Protein AF-A0AAU1C3M6-F1 (afdb_monomer)

Sequence (113 aa):
MAHLALHQYLVANGRPVPRFLMLDQPTQPYYPSDMAKARGRLEDIPLDEDRVTVTHLFQLVQQVVTELAPGFQITVSDHADLPHDWYQASVRYNWRGGEKLIPTTWLDTN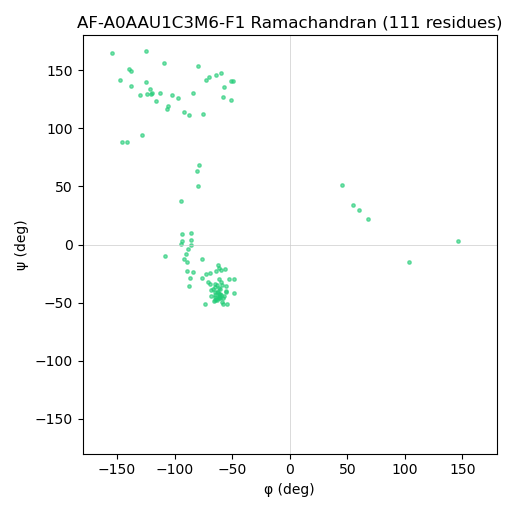PAP

Solvent-accessible surface area (backbone atoms only — not comparable to full-atom values): 7147 Å² total; per-residue (Å²): 108,72,67,58,57,50,50,51,52,37,57,77,67,70,48,100,61,83,53,58,46,81,42,76,42,84,59,56,88,59,45,56,86,75,38,70,77,73,73,42,44,53,86,55,45,93,44,72,68,43,52,51,51,50,50,53,53,51,51,50,52,52,49,53,38,60,74,41,51,92,68,37,46,76,48,77,49,66,59,75,57,66,101,39,72,76,54,53,74,66,58,87,76,76,68,54,96,84,48,51,92,69,56,70,71,63,54,76,77,50,77,79,132

Structure (mmCIF, N/CA/C/O backbone):
data_AF-A0AAU1C3M6-F1
#
_entry.id   AF-A0AAU1C3M6-F1
#
loop_
_atom_site.group_PDB
_atom_site.id
_atom_site.type_symbol
_atom_site.label_atom_id
_atom_site.label_alt_id
_atom_site.label_comp_id
_atom_site.label_asym_id
_atom_site.label_entity_id
_atom_site.label_seq_id
_atom_site.pdbx_PDB_ins_code
_atom_site.Cartn_x
_atom_site.Cartn_y
_atom_site.Cartn_z
_atom_site.occupancy
_atom_site.B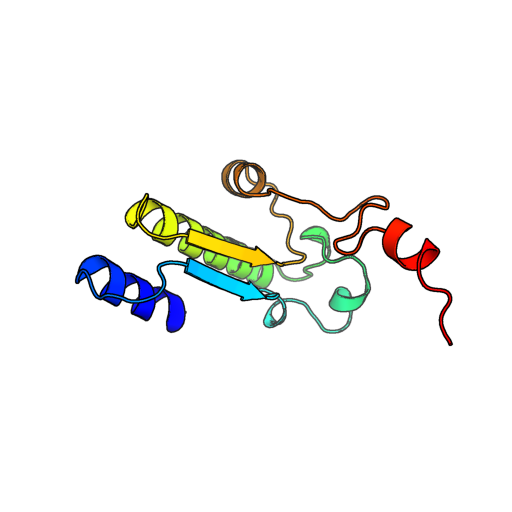_iso_or_equiv
_atom_site.auth_seq_id
_atom_site.auth_comp_id
_atom_site.auth_asym_id
_atom_site.auth_atom_id
_atom_site.pdbx_PDB_model_num
ATOM 1 N N . MET A 1 1 ? 1.928 9.738 4.466 1.00 58.97 1 MET A N 1
ATOM 2 C CA . MET A 1 1 ? 2.333 9.647 5.891 1.00 58.97 1 MET A CA 1
ATOM 3 C C . MET A 1 1 ? 1.240 10.061 6.877 1.00 58.97 1 MET A C 1
ATOM 5 O O . MET A 1 1 ? 0.917 9.257 7.738 1.00 58.97 1 MET A O 1
ATOM 9 N N . ALA A 1 2 ? 0.621 11.245 6.756 1.00 73.00 2 ALA A N 1
ATOM 10 C CA . ALA A 1 2 ? -0.394 11.712 7.719 1.00 73.00 2 ALA A CA 1
ATOM 11 C C . ALA A 1 2 ? -1.573 10.734 7.928 1.00 73.00 2 ALA A C 1
ATOM 13 O O . ALA A 1 2 ? -1.981 10.494 9.061 1.00 73.00 2 ALA A O 1
ATOM 14 N N . HIS A 1 3 ? -2.065 10.098 6.858 1.00 76.31 3 HIS A N 1
ATOM 15 C CA . HIS A 1 3 ? -3.137 9.100 6.958 1.00 76.31 3 HIS A CA 1
ATOM 16 C C . HIS A 1 3 ? -2.728 7.837 7.733 1.00 76.31 3 HIS A C 1
ATOM 18 O O . HIS A 1 3 ? -3.536 7.324 8.500 1.00 76.31 3 HIS A O 1
ATOM 24 N N . LEU A 1 4 ? -1.478 7.367 7.606 1.00 77.00 4 LEU A N 1
ATOM 25 C CA . LEU A 1 4 ? -0.985 6.215 8.376 1.00 77.00 4 LEU A CA 1
ATOM 26 C C . LEU A 1 4 ? -0.955 6.530 9.873 1.00 77.00 4 LEU A C 1
ATOM 28 O O . LEU A 1 4 ? -1.480 5.757 10.667 1.00 77.00 4 LEU A O 1
ATOM 32 N N . ALA A 1 5 ? -0.400 7.687 10.243 1.00 77.50 5 ALA A N 1
ATOM 33 C CA . ALA A 1 5 ? -0.330 8.121 11.637 1.00 77.50 5 ALA A CA 1
ATOM 34 C C . ALA A 1 5 ? -1.729 8.319 12.249 1.00 77.50 5 ALA A C 1
ATOM 36 O O . ALA A 1 5 ? -1.988 7.899 13.376 1.00 77.50 5 ALA A O 1
ATOM 37 N N . LEU A 1 6 ? -2.660 8.904 11.488 1.00 81.62 6 LEU A N 1
ATOM 38 C CA . LEU A 1 6 ? -4.040 9.088 11.931 1.00 81.62 6 LEU A CA 1
ATOM 39 C C . LEU A 1 6 ? -4.747 7.743 12.151 1.00 81.62 6 LEU A C 1
ATOM 41 O O . LEU A 1 6 ? -5.365 7.541 13.194 1.00 81.62 6 LEU A O 1
ATOM 45 N N . HIS A 1 7 ? -4.636 6.807 11.205 1.00 79.38 7 HIS A N 1
ATOM 46 C CA . HIS A 1 7 ? -5.253 5.490 11.355 1.00 79.38 7 HIS A CA 1
ATOM 47 C C . HIS A 1 7 ? -4.620 4.672 12.486 1.00 79.38 7 HIS A C 1
ATOM 49 O O . HIS A 1 7 ? -5.364 4.052 13.245 1.00 79.38 7 HIS A O 1
ATOM 55 N N . GLN A 1 8 ? -3.297 4.733 12.676 1.00 77.12 8 GLN A N 1
ATOM 56 C CA . GLN A 1 8 ? -2.634 4.143 13.847 1.00 77.12 8 GLN A CA 1
ATOM 57 C C . GLN A 1 8 ? -3.239 4.652 15.153 1.00 77.12 8 GLN A C 1
ATOM 59 O O . GLN A 1 8 ? -3.654 3.855 15.993 1.00 77.12 8 GLN A O 1
ATOM 64 N N . TYR A 1 9 ? -3.359 5.974 15.303 1.00 84.62 9 TYR A N 1
ATOM 65 C CA . TYR A 1 9 ? -3.933 6.577 16.501 1.00 84.62 9 TYR A CA 1
ATOM 66 C C . TYR A 1 9 ? -5.383 6.134 16.734 1.00 84.62 9 TYR A C 1
ATOM 68 O O . TYR A 1 9 ? -5.756 5.762 17.848 1.00 84.62 9 TYR A O 1
ATOM 76 N N . LEU A 1 10 ? -6.213 6.145 15.690 1.00 86.75 10 LEU A N 1
ATOM 77 C CA . LEU A 1 10 ? -7.623 5.773 15.796 1.00 86.75 10 LEU A CA 1
ATOM 78 C C . LEU A 1 10 ? -7.799 4.293 16.168 1.00 86.75 10 LEU A C 1
ATOM 80 O O . LEU A 1 10 ? -8.637 3.980 17.018 1.00 86.75 10 LEU A O 1
ATOM 84 N N . VAL A 1 11 ? -6.989 3.402 15.587 1.00 84.00 11 VAL A N 1
ATOM 85 C CA . VAL A 1 11 ? -6.993 1.967 15.906 1.00 84.00 11 VAL A CA 1
ATOM 86 C C . VAL A 1 11 ? -6.530 1.732 17.342 1.00 84.00 11 VAL A C 1
ATOM 88 O O . VAL A 1 11 ? -7.240 1.065 18.096 1.00 84.00 11 VAL A O 1
ATOM 91 N N . ALA A 1 12 ? -5.410 2.336 17.751 1.00 83.44 12 ALA A N 1
ATOM 92 C CA . ALA A 1 12 ? -4.866 2.206 19.104 1.00 83.44 12 ALA A CA 1
ATOM 93 C C . ALA A 1 12 ? -5.846 2.691 20.189 1.00 83.44 12 ALA A C 1
ATOM 95 O O . ALA A 1 12 ? -5.900 2.131 21.279 1.00 83.44 12 ALA A O 1
ATOM 96 N N . ASN A 1 13 ? -6.673 3.694 19.879 1.00 87.75 13 ASN A N 1
ATOM 97 C CA . ASN A 1 13 ? -7.670 4.241 20.804 1.00 87.75 13 ASN A CA 1
ATOM 98 C C . ASN A 1 13 ? -9.064 3.601 20.665 1.00 87.75 13 ASN A C 1
ATOM 100 O O . ASN A 1 13 ? -10.039 4.113 21.228 1.00 87.75 13 ASN A O 1
ATOM 104 N N . GLY A 1 14 ? -9.206 2.522 19.889 1.00 82.94 14 GLY A N 1
ATOM 105 C CA . GLY A 1 14 ? -10.481 1.822 19.707 1.00 82.94 14 GLY A CA 1
ATOM 106 C C . GLY A 1 14 ? -11.586 2.702 19.115 1.00 82.94 14 GLY A C 1
ATOM 107 O O . GLY A 1 14 ? -12.757 2.525 19.443 1.00 82.94 14 GLY A O 1
ATOM 108 N N . ARG A 1 15 ? -11.232 3.697 18.293 1.00 88.62 15 ARG A N 1
ATOM 109 C CA . ARG A 1 15 ? -12.216 4.581 17.660 1.00 88.62 15 ARG A CA 1
ATOM 110 C C . ARG A 1 15 ? -12.969 3.820 16.555 1.00 88.62 15 ARG A C 1
ATOM 112 O O . ARG A 1 15 ? -12.348 3.030 15.840 1.00 88.62 15 ARG A O 1
ATOM 119 N N . PRO A 1 16 ? -14.286 4.042 16.387 1.00 81.69 16 PRO A N 1
ATOM 120 C CA . PRO A 1 16 ? -15.111 3.310 15.426 1.00 81.69 16 PRO A CA 1
ATOM 121 C C . PRO A 1 16 ? -14.956 3.883 14.010 1.00 81.69 16 PRO A C 1
ATOM 123 O O . PRO A 1 16 ? -15.897 4.419 13.433 1.00 81.69 16 PRO A O 1
ATOM 126 N N . VAL A 1 17 ? -13.749 3.804 13.457 1.00 81.00 17 VAL A N 1
ATOM 127 C CA . VAL A 1 17 ? -13.457 4.194 12.072 1.00 81.00 17 VAL A CA 1
ATOM 128 C C . VAL A 1 17 ? -13.168 2.961 11.221 1.00 81.00 17 VAL A C 1
ATOM 130 O O . VAL A 1 17 ? -12.748 1.934 11.767 1.00 81.00 17 VAL A O 1
ATOM 133 N N . PRO A 1 18 ? -13.353 3.043 9.891 1.00 81.62 18 PRO A N 1
ATOM 134 C CA . PRO A 1 18 ? -12.912 1.995 8.984 1.00 81.62 18 PRO A CA 1
ATOM 135 C C . PRO A 1 18 ? -11.448 1.634 9.242 1.00 81.62 18 PRO A C 1
ATOM 137 O O . PRO A 1 18 ? -10.559 2.489 9.238 1.00 81.62 18 PRO A O 1
ATOM 140 N N . ARG A 1 19 ? -11.205 0.348 9.495 1.00 87.00 19 ARG A N 1
ATOM 141 C CA . ARG A 1 19 ? -9.878 -0.182 9.817 1.00 87.00 19 ARG A CA 1
ATOM 142 C C . ARG A 1 19 ? -9.156 -0.710 8.582 1.00 87.00 19 ARG A C 1
ATOM 144 O O . ARG A 1 19 ? -8.463 -1.722 8.641 1.00 87.00 19 ARG A O 1
ATOM 151 N N . PHE A 1 20 ? -9.341 -0.024 7.464 1.00 90.75 20 PHE A N 1
ATOM 152 C CA . PHE A 1 20 ? -8.597 -0.291 6.250 1.00 90.75 20 PHE A CA 1
ATOM 153 C C . PHE A 1 20 ? -8.206 1.014 5.558 1.00 90.75 20 PHE A C 1
ATOM 155 O O . PHE A 1 20 ? -8.904 2.021 5.681 1.00 90.75 20 PHE A O 1
ATOM 162 N N . LEU A 1 21 ? -7.090 0.985 4.836 1.00 91.75 21 LEU A N 1
ATOM 163 C CA . LEU A 1 21 ? -6.572 2.099 4.049 1.00 91.75 21 LEU A CA 1
ATOM 164 C C . LEU A 1 21 ? -6.236 1.609 2.638 1.00 91.75 21 LEU A C 1
ATOM 166 O O . LEU A 1 21 ? -5.523 0.619 2.487 1.00 91.75 21 LEU A O 1
ATOM 170 N N . MET A 1 22 ? -6.737 2.305 1.619 1.00 92.62 22 MET A N 1
ATOM 171 C CA . MET A 1 22 ? -6.375 2.077 0.218 1.00 92.62 22 MET A CA 1
ATOM 172 C C . MET A 1 22 ? -5.394 3.162 -0.224 1.00 92.62 22 MET A C 1
ATOM 174 O O . MET A 1 22 ? -5.670 4.347 -0.041 1.00 92.62 22 MET A O 1
ATOM 178 N N . LEU A 1 23 ? -4.263 2.762 -0.798 1.00 92.56 23 LEU A N 1
ATOM 179 C CA . LEU A 1 23 ? -3.273 3.660 -1.385 1.00 92.56 23 LEU A CA 1
ATOM 180 C C . LEU A 1 23 ? -3.190 3.388 -2.888 1.00 92.56 23 LEU A C 1
ATOM 182 O O . LEU A 1 23 ? -2.927 2.255 -3.293 1.00 92.56 23 LEU A O 1
ATOM 186 N N . ASP A 1 24 ? -3.411 4.423 -3.694 1.00 91.69 24 ASP A N 1
ATOM 187 C CA . ASP A 1 24 ? -3.311 4.354 -5.152 1.00 91.69 24 ASP A CA 1
ATOM 188 C C . ASP A 1 24 ? -2.047 5.080 -5.619 1.00 91.69 24 ASP A C 1
ATOM 190 O O . ASP A 1 24 ? -1.878 6.272 -5.366 1.00 91.69 24 ASP A O 1
ATOM 194 N N . GLN A 1 25 ? -1.135 4.317 -6.220 1.00 89.50 25 GLN A N 1
ATOM 195 C CA . GLN A 1 25 ? 0.166 4.739 -6.739 1.00 89.50 25 GLN A CA 1
ATOM 196 C C . GLN A 1 25 ? 0.981 5.647 -5.791 1.00 89.50 25 GLN A C 1
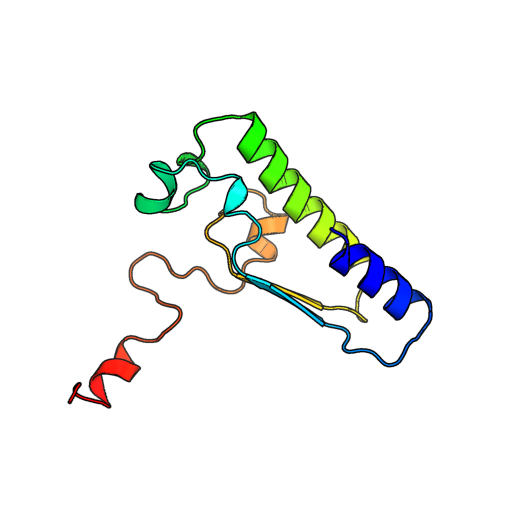ATOM 198 O O . GLN A 1 25 ? 1.475 6.697 -6.215 1.00 89.50 25 GLN A O 1
ATOM 203 N N . PRO A 1 26 ? 1.181 5.277 -4.507 1.00 89.88 26 PRO A N 1
ATOM 204 C CA . PRO A 1 26 ? 1.898 6.122 -3.551 1.00 89.88 26 PRO A CA 1
ATOM 205 C C . PRO A 1 26 ? 3.361 6.389 -3.935 1.00 89.88 26 PRO A C 1
ATOM 207 O O . PRO A 1 26 ? 3.962 7.326 -3.409 1.00 89.88 26 PRO A O 1
ATOM 210 N N . THR A 1 27 ? 3.939 5.590 -4.834 1.00 88.25 27 THR A N 1
ATOM 211 C CA . THR A 1 27 ? 5.312 5.780 -5.305 1.00 88.25 27 THR A CA 1
ATOM 212 C C . THR A 1 27 ? 5.435 6.672 -6.544 1.00 88.25 27 THR A C 1
ATOM 214 O O . THR A 1 27 ? 6.554 7.032 -6.903 1.00 88.25 27 THR A O 1
ATOM 217 N N . GLN A 1 28 ? 4.326 7.070 -7.186 1.00 82.88 28 GLN A N 1
ATOM 218 C CA . GLN A 1 28 ? 4.336 7.865 -8.423 1.00 82.88 28 GLN A CA 1
ATOM 219 C C . GLN A 1 28 ? 5.257 9.101 -8.373 1.00 82.88 28 GLN A C 1
ATOM 221 O O . GLN A 1 28 ? 5.970 9.319 -9.354 1.00 82.88 28 GLN A O 1
ATOM 226 N N . PRO A 1 29 ? 5.315 9.888 -7.274 1.00 81.69 29 PRO A N 1
ATOM 227 C CA . PRO A 1 29 ? 6.192 11.060 -7.201 1.00 81.69 29 PRO A CA 1
ATOM 228 C C . PRO A 1 29 ? 7.692 10.752 -7.323 1.00 81.69 29 PRO A C 1
ATOM 230 O O . PRO A 1 29 ? 8.458 11.655 -7.636 1.00 81.69 29 PRO A O 1
ATOM 233 N N . TYR A 1 30 ? 8.105 9.505 -7.076 1.00 77.00 30 TYR A N 1
ATOM 234 C CA . TYR A 1 30 ? 9.503 9.058 -7.121 1.00 77.00 30 TYR A CA 1
ATOM 235 C C . TYR A 1 30 ? 9.901 8.464 -8.482 1.00 77.00 30 TYR A C 1
ATOM 237 O O . TYR A 1 30 ? 11.020 7.987 -8.643 1.00 77.00 30 TYR A O 1
ATOM 245 N N . TYR A 1 31 ? 8.999 8.466 -9.473 1.00 70.44 31 TYR A N 1
ATOM 246 C CA . TYR A 1 31 ? 9.335 8.079 -10.842 1.00 70.44 31 TYR A CA 1
ATOM 247 C C . TYR A 1 31 ? 9.621 9.323 -11.691 1.00 70.44 31 TYR A C 1
ATOM 249 O O . TYR A 1 31 ? 8.758 10.199 -11.803 1.00 70.44 31 TYR A O 1
ATOM 257 N N . PRO A 1 32 ? 10.783 9.399 -12.364 1.00 63.47 32 PRO A N 1
ATOM 258 C CA . PRO A 1 32 ? 11.041 10.464 -13.321 1.00 63.47 32 PRO A CA 1
ATOM 259 C C . PRO A 1 32 ? 10.014 10.449 -14.461 1.00 63.47 32 PRO A C 1
ATOM 261 O O . PRO A 1 32 ? 9.556 9.386 -14.895 1.00 63.47 32 PRO A O 1
ATOM 264 N N . SER A 1 33 ? 9.699 11.633 -14.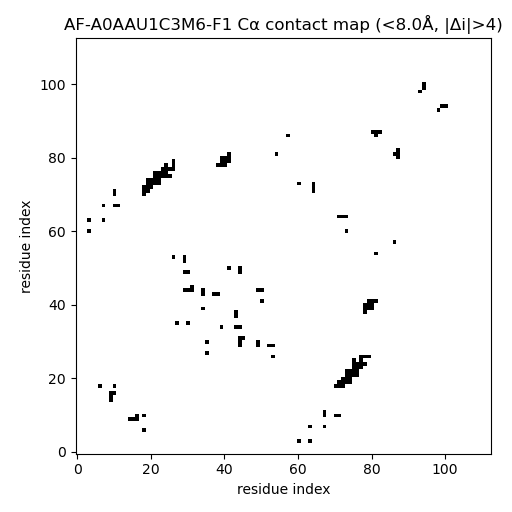994 1.00 58.31 33 SER A N 1
ATOM 265 C CA . SER A 1 33 ? 8.669 11.849 -16.025 1.00 58.31 33 SER A CA 1
ATOM 266 C C . SER A 1 33 ? 8.821 10.968 -17.271 1.00 58.31 33 SER A C 1
ATOM 268 O O . SER A 1 33 ? 7.821 10.617 -17.902 1.00 58.31 33 SER A O 1
ATOM 270 N N . ASP A 1 34 ? 10.051 10.583 -17.611 1.00 53.47 34 ASP A N 1
ATOM 271 C CA . ASP A 1 34 ? 10.349 9.754 -18.781 1.00 53.47 34 ASP A CA 1
ATOM 272 C C . ASP A 1 34 ? 10.238 8.244 -18.493 1.00 53.47 34 ASP A C 1
ATOM 274 O O . ASP A 1 34 ? 9.852 7.474 -19.375 1.00 53.47 34 ASP A O 1
ATOM 278 N N . MET A 1 35 ? 10.473 7.815 -17.247 1.00 51.31 35 MET A N 1
ATOM 279 C CA . MET A 1 35 ? 10.427 6.402 -16.832 1.00 51.31 35 MET A CA 1
ATOM 280 C C . MET A 1 35 ? 9.008 5.928 -16.495 1.00 51.31 35 MET A C 1
ATOM 282 O O . MET A 1 35 ? 8.692 4.746 -16.654 1.00 51.31 35 MET A O 1
ATOM 286 N N . ALA A 1 36 ? 8.111 6.857 -16.141 1.00 52.34 36 ALA A N 1
ATOM 287 C CA . ALA A 1 36 ? 6.686 6.590 -15.927 1.00 52.34 36 ALA A CA 1
ATOM 288 C C . ALA A 1 36 ? 5.991 5.954 -17.153 1.00 52.34 36 ALA A C 1
ATOM 290 O O . ALA A 1 36 ? 4.956 5.305 -17.019 1.00 52.34 36 ALA A O 1
ATOM 291 N N . LYS A 1 37 ? 6.568 6.099 -18.356 1.00 48.09 37 LYS A N 1
ATOM 292 C CA . LYS A 1 37 ? 6.019 5.555 -19.608 1.00 48.09 37 LYS A CA 1
ATOM 293 C C . LYS A 1 37 ? 6.487 4.129 -19.929 1.00 48.09 37 LYS A C 1
ATOM 295 O O . LYS A 1 37 ? 5.894 3.499 -20.802 1.00 48.09 37 LYS A O 1
ATOM 300 N N . ALA A 1 38 ? 7.540 3.617 -19.279 1.00 51.16 38 ALA A N 1
ATOM 301 C CA . ALA A 1 38 ? 8.344 2.541 -19.867 1.00 51.16 38 ALA A CA 1
ATOM 302 C C . ALA A 1 38 ? 8.227 1.134 -19.255 1.00 51.16 38 ALA A C 1
ATOM 304 O O . ALA A 1 38 ? 8.706 0.228 -19.930 1.00 51.16 38 ALA A O 1
ATOM 305 N N . ARG A 1 39 ? 7.571 0.920 -18.094 1.00 53.84 39 ARG A N 1
ATOM 306 C CA . ARG A 1 39 ? 7.086 -0.385 -17.525 1.00 53.84 39 ARG A CA 1
ATOM 307 C C . ARG A 1 39 ? 7.129 -0.476 -15.991 1.00 53.84 39 ARG A C 1
ATOM 309 O O . ARG A 1 39 ? 6.745 -1.522 -15.456 1.00 53.84 39 ARG A O 1
ATOM 316 N N . GLY A 1 40 ? 7.519 0.585 -15.283 1.00 53.88 40 GLY A N 1
ATOM 317 C CA . GLY A 1 40 ? 7.402 0.662 -13.823 1.00 53.88 40 GLY A CA 1
ATOM 318 C C . GLY A 1 40 ? 8.078 -0.506 -13.106 1.00 53.88 40 GLY A C 1
ATOM 319 O O . GLY A 1 40 ? 7.540 -1.029 -12.141 1.00 53.88 40 GLY A O 1
ATOM 320 N N . ARG A 1 41 ? 9.191 -1.021 -13.629 1.00 59.12 41 ARG A N 1
ATOM 321 C CA . ARG A 1 41 ? 10.050 -1.927 -12.861 1.00 59.12 41 ARG A CA 1
ATOM 322 C C . ARG A 1 41 ? 10.901 -1.087 -11.928 1.00 59.12 41 ARG A C 1
ATOM 324 O O . ARG A 1 41 ? 11.224 0.050 -12.255 1.00 59.12 41 ARG A O 1
ATOM 331 N N . LEU A 1 42 ? 11.336 -1.660 -10.807 1.00 57.72 42 LEU A N 1
ATOM 332 C CA . LEU A 1 42 ? 12.298 -0.978 -9.940 1.00 57.72 42 LEU A CA 1
ATOM 333 C C . LEU A 1 42 ? 13.553 -0.580 -10.726 1.00 57.72 42 LEU A C 1
ATOM 335 O O . LEU A 1 42 ? 14.081 0.504 -10.525 1.00 57.72 42 LEU A O 1
ATOM 339 N N . GLU A 1 43 ? 13.958 -1.434 -11.676 1.00 56.72 43 GLU A N 1
ATOM 340 C CA . GLU A 1 43 ? 15.007 -1.215 -12.684 1.00 56.72 43 GLU A CA 1
ATOM 341 C C . GLU A 1 43 ? 14.897 0.122 -13.432 1.00 56.72 43 GLU A C 1
ATOM 343 O O . GLU A 1 43 ? 15.919 0.700 -13.794 1.00 56.72 43 GLU A O 1
ATOM 348 N N . ASP A 1 44 ? 13.674 0.629 -13.591 1.00 56.53 44 ASP A N 1
ATOM 349 C CA . ASP A 1 44 ? 13.354 1.858 -14.305 1.00 56.53 44 ASP A CA 1
ATOM 350 C C . ASP A 1 44 ? 13.485 3.114 -13.410 1.00 56.53 44 ASP A C 1
ATOM 352 O O . ASP A 1 44 ? 13.253 4.227 -13.871 1.00 56.53 44 ASP A O 1
ATOM 356 N N . ILE A 1 45 ? 13.851 2.979 -12.132 1.00 60.38 45 ILE A N 1
ATOM 357 C CA . ILE A 1 45 ? 14.159 4.117 -11.255 1.00 60.38 45 ILE A CA 1
ATOM 358 C C . ILE A 1 45 ? 15.652 4.471 -11.433 1.00 60.38 45 ILE A C 1
ATOM 360 O O . ILE A 1 45 ? 16.499 3.657 -11.034 1.00 60.38 45 ILE A O 1
ATOM 364 N N . PRO A 1 46 ? 16.000 5.632 -12.038 1.00 55.06 46 PRO A N 1
ATOM 365 C CA . PRO A 1 46 ? 17.373 5.965 -12.448 1.00 55.06 46 PRO A CA 1
ATOM 366 C C . PRO A 1 46 ? 18.305 6.382 -11.306 1.00 55.06 46 PRO A C 1
ATOM 368 O O . PRO A 1 46 ? 19.510 6.483 -11.524 1.00 55.06 46 PRO A O 1
ATOM 371 N N . LEU A 1 47 ? 17.766 6.661 -10.117 1.00 61.84 47 LEU A N 1
ATOM 372 C CA . LEU A 1 47 ? 18.505 7.179 -8.967 1.00 61.84 47 LEU A CA 1
ATOM 373 C C . LEU A 1 47 ? 18.390 6.200 -7.796 1.00 61.84 47 LEU A C 1
ATOM 375 O O . LEU A 1 47 ? 17.297 5.763 -7.436 1.00 61.84 47 LEU A O 1
ATOM 379 N N . ASP A 1 48 ? 19.529 5.862 -7.195 1.00 67.69 48 ASP A N 1
ATOM 380 C CA . ASP A 1 48 ? 19.597 4.968 -6.031 1.00 67.69 48 ASP A CA 1
ATOM 381 C C . ASP A 1 48 ? 18.772 5.526 -4.849 1.00 67.69 48 ASP A C 1
ATOM 383 O O . ASP A 1 48 ? 18.076 4.794 -4.148 1.00 67.69 48 ASP A O 1
ATOM 387 N N . GLU A 1 49 ? 18.738 6.854 -4.704 1.00 71.38 49 GLU A N 1
ATOM 388 C CA . GLU A 1 49 ? 17.982 7.570 -3.667 1.00 71.38 49 GLU A CA 1
ATOM 389 C C . GLU A 1 49 ? 16.458 7.365 -3.770 1.00 71.38 49 GLU A C 1
ATOM 391 O O . GLU A 1 49 ? 15.785 7.129 -2.760 1.00 71.38 49 GLU A O 1
ATOM 396 N N . ASP A 1 50 ? 15.907 7.367 -4.986 1.00 76.25 50 ASP A N 1
ATOM 397 C CA . ASP A 1 50 ? 14.476 7.139 -5.216 1.00 76.25 50 ASP A CA 1
ATOM 398 C C . ASP A 1 50 ? 14.092 5.688 -4.882 1.00 76.25 50 ASP A C 1
ATOM 400 O O . ASP A 1 50 ? 13.060 5.438 -4.253 1.00 76.25 50 ASP A O 1
ATOM 404 N N . ARG A 1 51 ? 14.953 4.712 -5.211 1.00 78.69 51 ARG A N 1
ATOM 405 C CA . ARG A 1 51 ? 14.733 3.298 -4.846 1.00 78.69 51 ARG A CA 1
ATOM 406 C C . ARG A 1 51 ? 14.762 3.078 -3.345 1.00 78.69 51 ARG A C 1
ATOM 408 O O . ARG A 1 51 ? 13.914 2.353 -2.816 1.00 78.69 51 ARG A O 1
ATOM 415 N N . VAL A 1 52 ? 15.723 3.694 -2.661 1.00 86.75 52 VAL A N 1
ATOM 416 C CA . VAL A 1 52 ? 15.819 3.653 -1.198 1.00 86.75 52 VAL A CA 1
ATOM 417 C C . VAL A 1 52 ? 14.552 4.242 -0.582 1.00 86.75 52 VAL A C 1
ATOM 419 O O . VAL A 1 52 ? 13.962 3.640 0.315 1.00 86.75 52 VAL A O 1
ATOM 422 N N . THR A 1 53 ? 14.062 5.357 -1.123 1.00 88.19 53 THR A N 1
ATOM 423 C CA . THR A 1 53 ? 12.851 6.021 -0.628 1.00 88.19 53 THR A CA 1
ATOM 424 C C . THR A 1 53 ? 11.596 5.170 -0.818 1.00 88.19 53 THR A C 1
ATOM 426 O O . THR A 1 53 ? 10.815 5.008 0.123 1.00 88.19 53 THR A O 1
ATOM 429 N N . VAL A 1 54 ? 11.420 4.556 -1.993 1.00 89.81 54 VAL A N 1
ATOM 430 C CA . VAL A 1 54 ? 10.317 3.615 -2.254 1.00 89.81 54 VAL A CA 1
ATOM 431 C C . VAL A 1 54 ? 10.388 2.408 -1.316 1.00 89.81 54 VAL A C 1
ATOM 433 O O . VAL A 1 54 ? 9.372 1.992 -0.756 1.00 89.81 54 VAL A O 1
ATOM 436 N N . THR A 1 55 ? 11.585 1.867 -1.091 1.00 91.12 55 THR A N 1
ATOM 437 C CA . THR A 1 55 ? 11.782 0.729 -0.184 1.00 91.12 55 THR A CA 1
ATOM 438 C C . THR A 1 55 ? 11.401 1.096 1.249 1.00 91.12 55 THR A C 1
ATOM 440 O O . THR A 1 55 ? 10.617 0.383 1.878 1.00 91.12 55 THR A O 1
ATOM 443 N N . HIS A 1 56 ? 11.875 2.241 1.748 1.00 92.94 56 HIS A N 1
ATOM 444 C CA . HIS A 1 56 ? 11.539 2.741 3.082 1.00 92.94 56 HIS A CA 1
ATOM 445 C C . HIS A 1 56 ? 10.038 3.005 3.250 1.00 92.94 56 HIS A C 1
ATOM 447 O O . HIS A 1 56 ? 9.473 2.720 4.307 1.00 92.94 56 HIS A O 1
ATOM 453 N N . LEU A 1 57 ? 9.368 3.511 2.210 1.00 93.12 57 LEU A N 1
ATOM 454 C CA . LEU A 1 57 ? 7.921 3.712 2.227 1.00 93.12 57 LEU A CA 1
ATOM 455 C C . LEU A 1 57 ? 7.179 2.394 2.479 1.00 93.12 57 LEU A C 1
ATOM 457 O O . LEU A 1 57 ? 6.320 2.330 3.361 1.00 93.12 57 LEU A O 1
ATOM 461 N N . PHE A 1 58 ? 7.512 1.338 1.736 1.00 95.00 58 PHE A N 1
ATOM 462 C CA . PHE A 1 58 ? 6.855 0.043 1.900 1.00 95.00 58 PHE A CA 1
ATOM 463 C C . PHE A 1 58 ? 7.243 -0.666 3.202 1.00 95.00 58 PHE A C 1
ATOM 465 O O . PHE A 1 58 ? 6.388 -1.313 3.803 1.00 95.00 58 PHE A O 1
ATOM 472 N N . GLN A 1 59 ? 8.474 -0.492 3.690 1.00 95.56 59 GLN A N 1
ATOM 473 C CA . GLN A 1 59 ? 8.872 -0.976 5.016 1.00 95.56 59 GLN A CA 1
ATOM 474 C C . GLN A 1 59 ? 8.052 -0.319 6.129 1.00 95.56 59 GLN A C 1
ATOM 476 O O . GLN A 1 59 ? 7.573 -1.011 7.025 1.00 95.56 59 GLN A O 1
ATOM 481 N N . LEU A 1 60 ? 7.814 0.995 6.051 1.00 94.56 60 LEU A N 1
ATOM 482 C CA . LEU A 1 60 ? 6.940 1.674 7.005 1.00 94.56 60 LEU A CA 1
ATOM 483 C C . LEU A 1 60 ? 5.511 1.122 6.937 1.00 94.56 60 LEU A C 1
ATOM 485 O O . LEU A 1 60 ? 4.907 0.852 7.970 1.00 94.56 60 LEU A O 1
ATOM 489 N N . VAL A 1 61 ? 4.961 0.934 5.735 1.00 94.75 61 VAL A N 1
ATOM 490 C CA . VAL A 1 61 ? 3.626 0.334 5.560 1.00 94.75 61 VAL A CA 1
ATOM 491 C C . VAL A 1 61 ? 3.565 -1.058 6.197 1.00 94.75 61 VAL A C 1
ATOM 493 O O . VAL A 1 61 ? 2.626 -1.344 6.944 1.00 94.75 61 VAL A O 1
ATOM 496 N N . GLN A 1 62 ? 4.574 -1.897 5.951 1.00 95.06 62 GLN A N 1
ATOM 497 C CA . GLN A 1 62 ? 4.680 -3.239 6.520 1.00 95.06 62 GLN A CA 1
ATOM 498 C C . GLN A 1 62 ? 4.752 -3.204 8.052 1.00 95.06 62 GLN A C 1
ATOM 500 O O . GLN A 1 62 ? 4.049 -3.964 8.721 1.00 95.06 62 GLN A O 1
ATOM 505 N N . GLN A 1 63 ? 5.577 -2.322 8.613 1.00 95.12 63 GLN A N 1
ATOM 506 C CA . GLN A 1 63 ? 5.703 -2.158 10.056 1.00 95.12 63 GLN A CA 1
ATOM 507 C C . GLN A 1 63 ? 4.345 -1.807 10.673 1.00 95.12 63 GLN A C 1
ATOM 509 O O . GLN A 1 63 ? 3.873 -2.499 11.572 1.00 95.12 63 GLN A O 1
ATOM 514 N N . VAL A 1 64 ? 3.670 -0.794 10.127 1.00 91.88 64 VAL A N 1
ATOM 515 C CA . VAL A 1 64 ? 2.383 -0.306 10.638 1.00 91.88 64 VAL A CA 1
ATOM 516 C C . VAL A 1 64 ? 1.295 -1.374 10.578 1.00 91.88 64 VAL A C 1
ATOM 518 O O . VAL A 1 64 ? 0.539 -1.537 11.535 1.00 91.88 64 VAL A O 1
ATOM 521 N N . VAL A 1 65 ? 1.187 -2.111 9.467 1.00 93.06 65 VAL A N 1
ATOM 522 C CA . VAL A 1 65 ? 0.166 -3.163 9.356 1.00 93.06 65 VAL A CA 1
ATOM 523 C C . VAL A 1 65 ? 0.468 -4.339 10.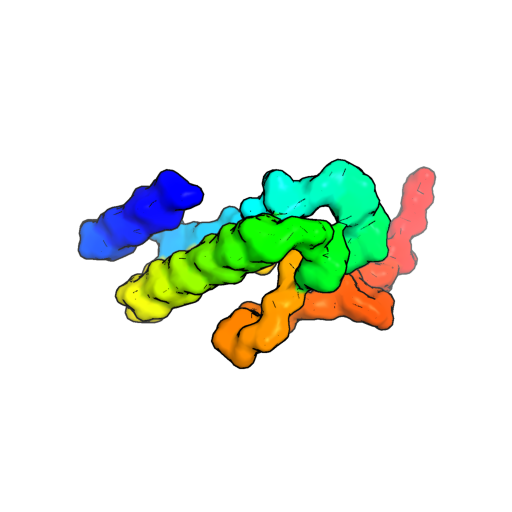288 1.00 93.06 65 VAL A C 1
ATOM 525 O O . VAL A 1 65 ? -0.461 -4.908 10.853 1.00 93.06 65 VAL A O 1
ATOM 528 N N . THR A 1 66 ? 1.747 -4.660 10.507 1.00 93.81 66 THR A N 1
ATOM 529 C CA . THR A 1 66 ? 2.171 -5.732 11.422 1.00 93.81 66 THR A CA 1
ATOM 530 C C . THR A 1 66 ? 1.879 -5.369 12.876 1.00 93.81 66 THR A C 1
ATOM 532 O O . THR A 1 66 ? 1.331 -6.187 13.609 1.00 93.81 66 THR A O 1
ATOM 535 N N . GLU A 1 67 ? 2.184 -4.137 13.290 1.00 93.62 67 GLU A N 1
ATOM 536 C CA . GLU A 1 67 ? 1.932 -3.643 14.652 1.00 93.62 67 GLU A CA 1
ATOM 537 C C . GLU A 1 67 ? 0.439 -3.599 15.000 1.00 93.62 67 GLU A C 1
ATOM 539 O O . GLU A 1 67 ? 0.050 -3.854 16.139 1.00 93.62 67 GLU A O 1
ATOM 544 N N . LEU A 1 68 ? -0.410 -3.283 14.020 1.00 89.94 68 LEU A N 1
ATOM 545 C CA . LEU A 1 68 ? -1.855 -3.163 14.213 1.00 89.94 68 LEU A CA 1
ATOM 546 C C . LEU A 1 68 ? -2.630 -4.446 13.884 1.00 89.94 68 LEU A C 1
ATOM 548 O O . LEU A 1 68 ? -3.862 -4.461 13.990 1.00 89.94 68 LEU A O 1
ATOM 552 N N . ALA A 1 69 ? -1.948 -5.515 13.471 1.00 90.19 69 ALA A N 1
ATOM 553 C CA . ALA A 1 69 ? -2.579 -6.782 13.137 1.00 90.19 69 ALA A CA 1
ATOM 554 C 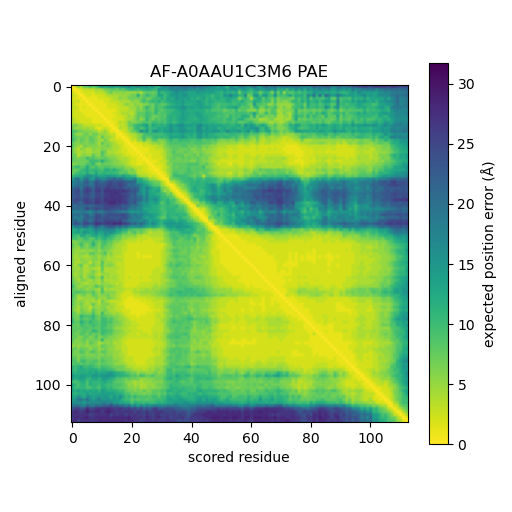C . ALA A 1 69 ? -3.257 -7.424 14.369 1.00 90.19 69 ALA A C 1
ATOM 556 O O . ALA A 1 69 ? -2.764 -7.302 15.490 1.00 90.19 69 ALA A O 1
ATOM 557 N N . PRO A 1 70 ? -4.391 -8.133 14.190 1.00 91.31 70 PRO A N 1
ATOM 558 C CA . PRO A 1 70 ? -5.161 -8.316 12.952 1.00 91.31 70 PRO A CA 1
ATOM 559 C C . PRO A 1 70 ? -6.173 -7.181 12.695 1.00 91.31 70 PRO A C 1
ATOM 561 O O . PRO A 1 70 ? -7.059 -7.301 11.855 1.00 91.31 70 PRO A O 1
ATOM 564 N N . GLY A 1 71 ? -6.102 -6.096 13.465 1.00 89.19 71 GLY A N 1
ATOM 565 C CA . GLY A 1 71 ? -7.124 -5.064 13.531 1.00 89.19 71 GLY A CA 1
ATOM 566 C C . GLY A 1 71 ? -7.019 -3.966 12.480 1.00 89.19 71 GLY A C 1
ATOM 567 O O . GLY A 1 71 ? -7.804 -3.032 12.582 1.00 89.19 71 GLY A O 1
ATOM 568 N N . PHE A 1 72 ? -6.089 -4.020 11.525 1.00 91.56 72 PHE A N 1
ATOM 569 C CA . PHE A 1 72 ? -5.932 -3.004 10.484 1.00 91.56 72 PHE A CA 1
ATOM 570 C C . PHE A 1 72 ? -5.430 -3.620 9.175 1.00 91.56 72 PHE A C 1
ATOM 572 O O . PHE A 1 72 ? -4.584 -4.511 9.195 1.00 91.56 72 PHE A O 1
ATOM 579 N N . GLN A 1 73 ? -5.936 -3.134 8.042 1.00 93.50 73 GLN A N 1
ATOM 580 C CA . GLN A 1 73 ? -5.542 -3.588 6.709 1.00 93.50 73 GLN A CA 1
ATOM 581 C C . GLN A 1 73 ? -5.067 -2.413 5.853 1.00 93.50 73 GLN A C 1
ATOM 583 O O . GLN A 1 73 ? -5.683 -1.352 5.833 1.00 93.50 73 GLN A O 1
ATOM 588 N N . ILE A 1 74 ? -4.007 -2.610 5.076 1.00 95.06 74 ILE A N 1
ATOM 589 C CA . ILE A 1 74 ? -3.606 -1.661 4.035 1.00 95.06 74 ILE A CA 1
ATOM 590 C C . ILE A 1 74 ? -3.628 -2.401 2.702 1.00 95.06 74 ILE A C 1
ATOM 592 O O . ILE A 1 74 ? -3.069 -3.489 2.591 1.00 95.06 74 ILE A O 1
ATOM 596 N N . THR A 1 75 ? -4.292 -1.825 1.704 1.00 95.31 75 THR A N 1
ATOM 597 C CA . THR A 1 75 ? -4.252 -2.292 0.315 1.00 95.31 75 THR A CA 1
ATOM 598 C C . THR A 1 75 ? -3.536 -1.241 -0.516 1.00 95.31 75 THR A C 1
ATOM 600 O O . THR A 1 75 ? -3.846 -0.055 -0.415 1.00 95.31 75 THR A O 1
ATOM 603 N N . VAL A 1 76 ? -2.562 -1.669 -1.316 1.00 95.12 76 VAL A N 1
ATOM 604 C CA . VAL A 1 76 ? -1.777 -0.776 -2.169 1.00 95.12 76 VAL A CA 1
ATOM 605 C C . VAL A 1 76 ? -1.882 -1.248 -3.612 1.00 95.12 76 VAL A C 1
ATOM 607 O O . VAL A 1 76 ? -1.663 -2.424 -3.892 1.00 95.12 76 VAL A O 1
ATOM 610 N N . SER A 1 77 ? -2.220 -0.328 -4.511 1.00 93.06 77 SER A N 1
ATOM 611 C CA . SER A 1 77 ? -2.092 -0.496 -5.959 1.00 93.06 77 SER A CA 1
ATOM 612 C C . SER A 1 77 ? -0.906 0.341 -6.413 1.00 93.06 77 SER A C 1
ATOM 614 O O . SER A 1 77 ? -0.892 1.547 -6.186 1.00 93.06 77 SER A O 1
ATOM 616 N N . ASP A 1 78 ? 0.113 -0.281 -6.996 1.00 90.38 78 ASP A N 1
ATOM 617 C CA . ASP A 1 78 ? 1.334 0.410 -7.402 1.00 90.38 78 ASP A CA 1
ATOM 618 C C . ASP A 1 78 ? 2.020 -0.341 -8.558 1.00 90.38 78 ASP A C 1
ATOM 620 O O . ASP A 1 78 ? 1.689 -1.492 -8.847 1.00 90.38 78 ASP A O 1
ATOM 624 N N . HIS A 1 79 ? 2.954 0.317 -9.241 1.00 86.19 79 HIS A N 1
ATOM 625 C CA . HIS A 1 79 ? 3.799 -0.318 -10.249 1.00 86.19 79 HIS A CA 1
ATOM 626 C C . HIS A 1 79 ? 5.082 -0.913 -9.665 1.00 86.19 79 HIS A C 1
ATOM 628 O O . HIS A 1 79 ? 5.646 -1.813 -10.285 1.00 86.19 79 HIS A O 1
ATOM 634 N N . ALA A 1 80 ? 5.529 -0.438 -8.502 1.00 87.12 80 ALA A N 1
ATOM 635 C CA . ALA A 1 80 ? 6.725 -0.909 -7.828 1.00 87.12 80 ALA A CA 1
ATOM 636 C C . ALA A 1 80 ? 6.731 -2.437 -7.693 1.00 87.12 80 ALA A C 1
ATOM 638 O O . ALA A 1 80 ? 5.711 -3.070 -7.437 1.00 87.12 80 ALA A O 1
ATOM 639 N N . ASP A 1 81 ? 7.910 -3.020 -7.878 1.00 87.69 81 ASP A N 1
ATOM 640 C CA . ASP A 1 81 ? 8.139 -4.456 -7.764 1.00 87.69 81 ASP A CA 1
ATOM 641 C C . ASP A 1 81 ? 9.502 -4.655 -7.095 1.00 87.69 81 ASP A C 1
ATOM 643 O O . ASP A 1 81 ? 10.547 -4.624 -7.751 1.00 87.69 81 ASP A O 1
ATOM 647 N N . LEU A 1 82 ? 9.502 -4.701 -5.757 1.00 88.25 82 LEU A N 1
ATOM 648 C CA . LEU A 1 82 ? 10.727 -4.778 -4.960 1.00 88.25 82 LEU A CA 1
ATOM 649 C C . LEU A 1 82 ? 11.198 -6.237 -4.855 1.00 88.25 82 LEU A C 1
ATOM 651 O O . LEU A 1 82 ? 10.406 -7.089 -4.444 1.00 88.25 82 LEU A O 1
ATOM 655 N N . PRO A 1 83 ? 12.481 -6.550 -5.123 1.00 88.44 83 PRO A N 1
ATOM 656 C CA . PRO A 1 83 ? 13.018 -7.910 -5.053 1.00 88.44 83 PRO A CA 1
ATOM 657 C C . PRO A 1 83 ? 13.324 -8.325 -3.601 1.00 88.44 83 PRO A C 1
ATOM 659 O O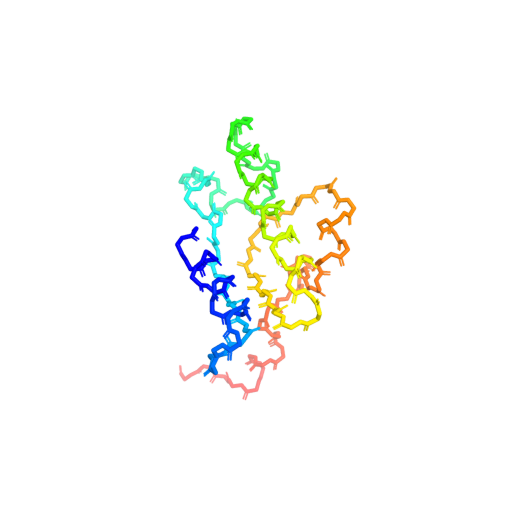 . PRO A 1 83 ? 14.430 -8.750 -3.276 1.00 88.44 83 PRO A O 1
ATOM 662 N N . HIS A 1 84 ? 12.358 -8.151 -2.699 1.00 91.75 84 HIS A N 1
ATOM 663 C CA . HIS A 1 84 ? 12.464 -8.520 -1.291 1.00 91.75 84 HIS A CA 1
ATOM 664 C C . HIS A 1 84 ? 11.373 -9.518 -0.917 1.00 91.75 84 HIS A C 1
ATOM 666 O O . HIS A 1 84 ? 10.201 -9.280 -1.200 1.00 91.75 84 HIS A O 1
ATOM 672 N N . ASP A 1 85 ? 11.736 -10.585 -0.205 1.00 95.19 85 ASP A N 1
ATOM 673 C CA . ASP A 1 85 ? 10.806 -11.665 0.151 1.00 95.19 85 ASP A CA 1
ATOM 674 C C . ASP A 1 85 ? 9.562 -11.163 0.894 1.00 95.19 85 ASP A C 1
ATOM 676 O O . ASP A 1 85 ? 8.451 -11.592 0.602 1.00 95.19 85 ASP A O 1
ATOM 680 N N . TRP A 1 86 ? 9.721 -10.207 1.816 1.00 94.31 86 TRP A N 1
ATOM 681 C CA . TRP A 1 86 ? 8.600 -9.624 2.563 1.00 94.31 86 TRP A CA 1
ATOM 682 C C . TRP A 1 86 ? 7.629 -8.840 1.673 1.00 94.31 86 TRP A C 1
ATOM 684 O O . TRP A 1 86 ? 6.420 -8.827 1.921 1.00 94.31 86 TRP A O 1
ATOM 694 N N . TYR A 1 87 ? 8.154 -8.196 0.632 1.00 95.00 87 TYR A N 1
ATOM 695 C CA . TYR A 1 87 ? 7.353 -7.462 -0.333 1.00 95.00 87 TYR A CA 1
ATOM 696 C C . TYR A 1 87 ? 6.613 -8.450 -1.225 1.00 95.00 87 TYR A C 1
ATOM 698 O O . TYR A 1 87 ? 5.391 -8.398 -1.312 1.00 95.00 87 TYR A O 1
ATOM 706 N N . GLN A 1 88 ? 7.339 -9.411 -1.798 1.00 95.00 88 GLN A N 1
ATOM 707 C CA . GLN A 1 88 ? 6.784 -10.439 -2.678 1.00 95.00 88 GLN A CA 1
ATOM 708 C C . GLN A 1 88 ? 5.731 -11.300 -1.965 1.00 95.00 88 GLN A C 1
ATOM 710 O O . GLN A 1 88 ? 4.684 -11.584 -2.537 1.00 95.00 88 GLN A O 1
ATOM 715 N N . ALA A 1 89 ? 5.932 -11.627 -0.685 1.00 95.44 89 ALA A N 1
ATOM 716 C CA . ALA A 1 89 ? 4.935 -12.311 0.141 1.00 95.44 89 ALA A CA 1
ATOM 717 C C . ALA A 1 89 ? 3.654 -11.482 0.365 1.00 95.44 89 ALA A C 1
ATOM 719 O O . ALA A 1 89 ? 2.600 -12.044 0.661 1.00 95.44 89 ALA A O 1
ATOM 720 N N . SER A 1 90 ? 3.738 -10.157 0.223 1.00 94.88 90 SER A N 1
ATOM 721 C CA . SER A 1 90 ? 2.608 -9.228 0.336 1.00 94.88 90 SER A CA 1
ATOM 722 C C . SER A 1 90 ? 1.920 -8.953 -1.013 1.00 94.88 90 SER A C 1
ATOM 724 O O . SER A 1 90 ? 0.818 -8.400 -1.033 1.00 94.88 90 SER A O 1
ATOM 726 N N . VAL A 1 91 ? 2.523 -9.342 -2.145 1.00 94.38 91 VAL A N 1
ATOM 727 C CA . VAL A 1 91 ? 1.941 -9.165 -3.484 1.00 94.38 91 VAL A CA 1
ATOM 728 C C . VAL A 1 91 ? 0.832 -10.192 -3.699 1.00 94.38 91 VAL A C 1
ATOM 730 O O . VAL A 1 91 ? 1.075 -11.391 -3.829 1.00 94.38 91 VAL A O 1
ATOM 733 N N . ARG A 1 92 ? -0.418 -9.720 -3.777 1.00 94.75 92 ARG A N 1
ATOM 734 C CA . ARG A 1 92 ? -1.568 -10.592 -4.067 1.00 94.75 92 ARG A CA 1
ATOM 735 C C . ARG A 1 92 ? -1.834 -10.768 -5.560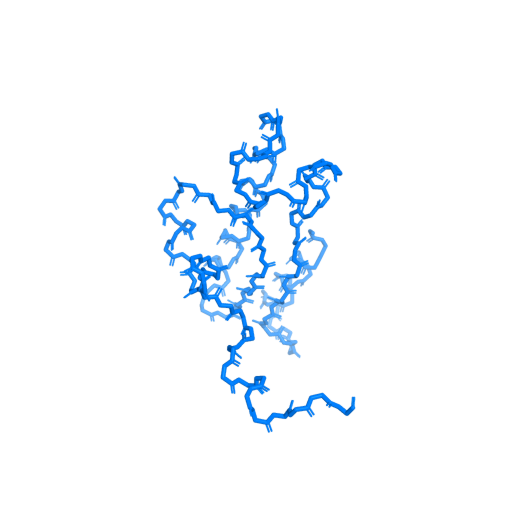 1.00 94.75 92 ARG A C 1
ATOM 737 O O . ARG A 1 92 ? -2.259 -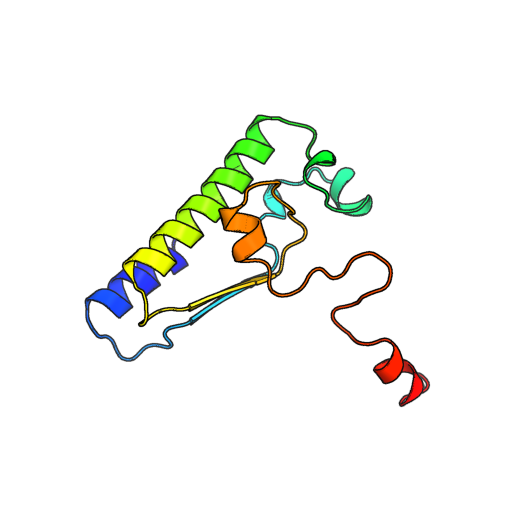11.847 -5.967 1.00 94.75 92 ARG A O 1
ATOM 744 N N . TYR A 1 93 ? -1.609 -9.713 -6.338 1.00 92.19 93 TYR A N 1
ATOM 745 C CA . TYR A 1 93 ? -1.828 -9.666 -7.780 1.00 92.19 93 TYR A CA 1
ATOM 746 C C . TYR A 1 93 ? -0.666 -8.927 -8.441 1.00 92.19 93 TYR A C 1
ATOM 748 O O . TYR A 1 93 ? -0.254 -7.879 -7.950 1.00 92.19 93 TYR A O 1
ATOM 756 N N . ASN A 1 94 ? -0.167 -9.457 -9.557 1.00 90.00 94 ASN A N 1
ATOM 757 C CA . ASN A 1 94 ? 0.869 -8.824 -10.367 1.00 90.00 94 ASN A CA 1
ATOM 758 C C . ASN A 1 94 ? 0.393 -8.769 -11.822 1.00 90.00 94 ASN A C 1
ATOM 760 O O . ASN A 1 94 ? 0.540 -9.732 -12.568 1.00 90.00 94 ASN A O 1
ATOM 764 N N . TRP A 1 95 ? -0.210 -7.648 -12.224 1.00 88.12 95 TRP A N 1
ATOM 765 C CA . TRP A 1 95 ? -0.790 -7.479 -13.562 1.00 88.12 95 TRP A CA 1
ATOM 766 C C . TRP A 1 95 ? 0.286 -7.187 -14.616 1.00 88.12 95 TRP A C 1
ATOM 768 O O . TRP A 1 95 ? 0.392 -6.084 -15.159 1.00 88.12 95 TRP A O 1
ATOM 778 N N . ARG A 1 96 ? 1.120 -8.193 -14.880 1.00 82.31 96 ARG A N 1
ATOM 779 C CA . ARG A 1 96 ? 2.170 -8.204 -15.905 1.00 82.31 96 ARG A CA 1
ATOM 780 C C . ARG A 1 96 ? 1.967 -9.412 -16.828 1.00 82.31 96 ARG A C 1
ATOM 782 O O . ARG A 1 96 ? 1.183 -10.309 -16.550 1.00 82.31 96 ARG A O 1
ATOM 789 N N . GLY A 1 97 ? 2.648 -9.427 -17.976 1.00 81.19 97 GLY A N 1
ATOM 790 C CA . GLY A 1 97 ? 2.634 -10.595 -18.874 1.00 81.19 97 GLY A CA 1
ATOM 791 C C . GLY A 1 97 ? 1.295 -10.886 -19.569 1.00 81.19 97 GLY A C 1
ATOM 792 O O . GLY A 1 97 ? 1.075 -12.010 -20.001 1.00 81.19 97 GLY A O 1
ATOM 793 N N . GLY A 1 98 ? 0.411 -9.893 -19.697 1.00 79.38 98 GLY A N 1
ATOM 794 C CA . GLY A 1 98 ? -0.907 -10.048 -20.328 1.00 79.38 98 GLY A CA 1
ATOM 795 C C . GLY A 1 98 ? -2.063 -10.131 -19.331 1.00 79.38 98 GLY A C 1
ATOM 796 O O . GLY A 1 98 ? -3.203 -9.889 -19.726 1.00 79.38 98 GLY A O 1
ATOM 797 N N . GLU A 1 99 ? -1.779 -10.362 -18.047 1.00 83.31 99 GLU A N 1
ATOM 798 C CA . GLU A 1 99 ? -2.761 -10.166 -16.981 1.00 83.31 99 GLU A CA 1
ATOM 799 C C . GLU A 1 99 ? -3.049 -8.674 -16.776 1.00 83.31 99 GLU A C 1
ATOM 801 O O . GLU A 1 99 ? -2.166 -7.822 -16.907 1.00 83.31 99 GLU A O 1
ATOM 806 N N . LYS A 1 100 ? -4.306 -8.349 -16.469 1.00 83.62 100 LYS A N 1
ATOM 807 C CA . LYS A 1 100 ? -4.787 -6.976 -16.287 1.00 83.62 100 LYS A CA 1
ATOM 808 C C . LYS A 1 100 ? -5.718 -6.906 -15.085 1.00 83.62 100 LYS A C 1
ATOM 810 O O . LYS A 1 100 ? -6.447 -7.858 -14.821 1.00 83.62 100 LYS A O 1
ATOM 815 N N . LEU A 1 101 ? -5.740 -5.750 -14.419 1.00 83.75 101 LEU A N 1
ATOM 816 C CA . LEU A 1 101 ? -6.712 -5.462 -13.360 1.00 83.75 101 LEU A CA 1
ATOM 817 C C . LEU A 1 101 ? -8.152 -5.589 -13.873 1.00 83.75 101 LEU A C 1
ATOM 819 O O . LEU A 1 101 ? -8.990 -6.183 -13.204 1.00 83.75 101 LEU A O 1
ATOM 823 N N . ILE A 1 102 ? -8.426 -5.051 -15.066 1.00 84.94 102 ILE A N 1
ATOM 824 C CA . ILE A 1 102 ? -9.699 -5.257 -15.762 1.00 84.94 102 ILE A CA 1
ATOM 825 C C . ILE A 1 102 ? -9.537 -6.470 -16.685 1.00 84.94 102 ILE A C 1
ATOM 827 O O . ILE A 1 102 ? -8.753 -6.383 -17.640 1.00 84.94 102 ILE A O 1
ATOM 831 N N . PRO A 1 103 ? -10.250 -7.585 -16.433 1.00 83.19 103 PRO A N 1
ATOM 832 C CA . PRO A 1 103 ? -10.188 -8.762 -17.289 1.00 83.19 103 PRO A CA 1
ATOM 833 C C . PRO A 1 103 ? -10.568 -8.408 -18.725 1.00 83.19 103 PRO A C 1
ATOM 835 O O . PRO A 1 103 ? -11.559 -7.721 -18.965 1.00 83.19 103 PRO A O 1
ATOM 838 N N . THR A 1 104 ? -9.810 -8.903 -19.701 1.00 81.06 104 THR A N 1
ATOM 839 C CA . THR A 1 104 ? -10.097 -8.641 -21.121 1.00 81.06 104 THR A CA 1
ATOM 840 C C . THR A 1 104 ? -11.457 -9.180 -21.547 1.00 81.06 104 THR A C 1
ATOM 842 O O . THR A 1 104 ? -12.114 -8.565 -22.376 1.00 81.06 104 THR A O 1
ATOM 845 N N . THR A 1 105 ? -11.923 -10.253 -20.906 1.00 82.25 105 THR A N 1
ATOM 846 C CA . THR A 1 105 ? -13.250 -10.842 -21.127 1.00 82.25 105 THR A CA 1
ATOM 847 C C . THR A 1 105 ? -14.404 -9.882 -20.837 1.00 82.25 105 THR A C 1
ATOM 849 O O . THR A 1 105 ? -15.497 -10.075 -21.357 1.00 82.25 105 THR A O 1
ATOM 852 N N . TRP A 1 106 ? -14.191 -8.832 -20.036 1.00 83.75 106 TRP A N 1
ATOM 853 C CA . TRP A 1 106 ? -15.222 -7.819 -19.779 1.00 83.75 106 TRP A CA 1
ATOM 854 C C . TRP A 1 106 ? -15.461 -6.909 -20.990 1.00 83.75 106 TRP A C 1
ATOM 856 O O . TRP A 1 106 ? -16.558 -6.373 -21.147 1.00 83.75 106 TRP A O 1
ATOM 866 N N . LEU A 1 107 ? -14.461 -6.751 -21.862 1.00 78.00 107 LEU A N 1
ATOM 867 C CA . LEU A 1 107 ? -14.574 -5.959 -23.090 1.00 78.00 107 LEU A CA 1
ATOM 868 C C . LEU A 1 107 ? -15.360 -6.706 -24.175 1.00 78.00 107 LEU A C 1
ATOM 870 O O . LEU A 1 107 ? -16.047 -6.076 -24.973 1.00 78.00 107 LEU A O 1
ATOM 874 N N . ASP A 1 108 ? -15.324 -8.039 -24.162 1.00 73.62 108 ASP A N 1
ATOM 875 C CA . ASP A 1 108 ? -16.048 -8.873 -25.129 1.00 73.62 108 ASP A CA 1
ATOM 876 C C . ASP A 1 108 ? -17.573 -8.813 -24.919 1.00 73.62 108 ASP A C 1
ATOM 878 O O . ASP A 1 108 ? -18.347 -9.030 -25.850 1.00 73.62 108 ASP A O 1
ATOM 882 N N . THR A 1 109 ? -18.022 -8.490 -23.700 1.00 63.81 109 THR A N 1
ATOM 883 C CA . THR A 1 109 ? -19.449 -8.416 -23.338 1.00 63.81 109 THR A CA 1
ATOM 884 C C . THR A 1 109 ? -20.108 -7.058 -23.572 1.00 63.81 109 THR A C 1
ATOM 886 O O . THR A 1 109 ? -21.313 -6.932 -23.359 1.00 63.81 109 THR A O 1
ATOM 889 N N . ASN A 1 110 ? -19.357 -6.042 -24.003 1.00 60.69 110 ASN A N 1
ATOM 890 C CA . ASN A 1 110 ? -19.909 -4.719 -24.270 1.00 60.69 110 ASN A CA 1
ATOM 891 C C . ASN A 1 110 ? -19.161 -4.087 -25.457 1.00 60.69 110 ASN A C 1
ATOM 893 O O . ASN A 1 110 ? -18.145 -3.420 -25.241 1.00 60.69 110 ASN A O 1
ATOM 897 N N . PRO A 1 111 ? -19.600 -4.314 -26.714 1.00 57.03 111 PRO A N 1
ATOM 898 C CA . PRO A 1 111 ? -19.025 -3.587 -27.834 1.00 57.03 111 PRO A CA 1
ATOM 899 C C . PRO A 1 111 ? -19.235 -2.097 -27.556 1.00 57.03 111 PRO A C 1
ATOM 901 O O . PRO A 1 111 ? -20.341 -1.679 -27.211 1.00 57.03 111 PRO A O 1
ATOM 904 N N . ALA A 1 112 ? -18.153 -1.322 -27.616 1.00 57.03 112 ALA A N 1
ATOM 905 C CA . ALA A 1 112 ? -18.220 0.123 -27.454 1.00 57.03 112 ALA A CA 1
ATOM 906 C C . ALA A 1 112 ? -19.326 0.703 -28.365 1.00 57.03 112 ALA A C 1
ATOM 908 O O . ALA A 1 112 ? -19.482 0.199 -29.483 1.00 57.03 112 ALA A O 1
ATOM 909 N N . PRO A 1 113 ? -20.105 1.698 -27.900 1.00 56.44 113 PRO A N 1
ATOM 910 C CA . PRO A 1 113 ? -21.096 2.363 -28.742 1.00 56.44 113 PRO A CA 1
ATOM 911 C C . PRO A 1 113 ? -20.458 3.051 -29.954 1.00 56.44 113 PRO A C 1
ATOM 913 O O . PRO A 1 113 ? -19.288 3.494 -29.846 1.00 56.44 113 PRO A O 1
#

Radius of gyration: 16.86 Å; Cα contacts (8 Å, |Δi|>4): 86; chains: 1; bounding box: 41×24×50 Å

Secondary structure (DSSP, 8-state):
-HHHHHHHHHHHTT--S--EEEEESTTGGGS-TTGGGTT--GGG---HHHHHHHHHHHHHHHHHHHHTTTS-EEEEE-S-----HHHHTT------TT--SS-THHHHTS---

Foldseek 3Di:
DVVLVVLLVCLVVVHPDPQEEEAEAPLVVQQPPVLVPPQLELVSRPDPVSSVVVVVVVVVVVVSPVVSPPRHYYHYDHRYDDPDPSVVVVDPDDCPDPRDPDDPVVCVVDPDD

Mean predicted aligned error: 8.76 Å

pLDDT: mean 81.15, std 13.61, range [48.09, 95.56]

Nearest PDB structures (foldseek):
  7ykd-assembly1_C  TM=3.731E-01  e=7.363E+00  Homo sapiens
  8xbh-assembly1_A  TM=3.688E-01  e=8.955E+00  Homo sapiens